Protein AF-A0A397VFB4-F1 (afdb_monomer_lite)

Foldseek 3Di:
DDPPQDPVNVVVVVVVVVVVVVVLVVLVVVCVPVWAFPDDDDDDDTFWTADRSVRDIDGLVPDPPPPSDPDDDDPQAAPQPRHGDDPPQWDADPVRHIHGVVRVVVPVPDDDPVVVVVVVVVVVVVVVVVVPD

Structure (mmCIF, N/CA/C/O backbone):
data_AF-A0A397VFB4-F1
#
_entry.id   AF-A0A397VFB4-F1
#
loop_
_atom_site.group_PDB
_atom_site.id
_atom_site.type_symbol
_atom_site.label_atom_id
_atom_site.label_alt_id
_atom_site.label_comp_id
_atom_site.label_asym_id
_atom_site.label_entity_id
_atom_site.label_seq_id
_atom_site.pdbx_PDB_ins_code
_atom_site.Cartn_x
_ato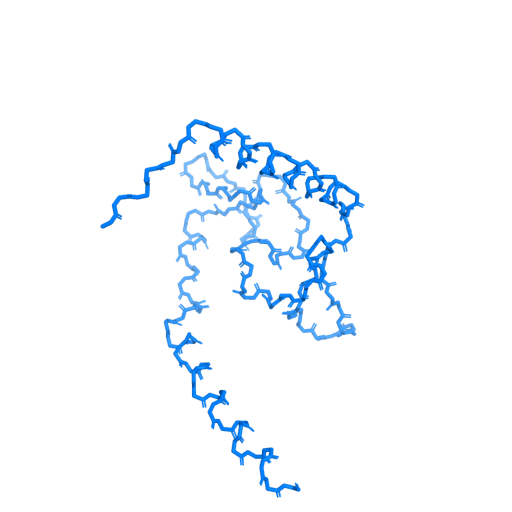m_site.Cartn_y
_atom_site.Cartn_z
_atom_site.occupancy
_atom_site.B_iso_or_equiv
_atom_site.auth_seq_id
_atom_site.auth_comp_id
_atom_site.auth_asym_id
_atom_site.auth_atom_id
_atom_site.pdbx_PDB_model_num
ATOM 1 N N . MET A 1 1 ? 33.129 -14.679 -11.896 1.00 44.22 1 MET A N 1
ATOM 2 C CA . MET A 1 1 ? 32.337 -14.737 -13.143 1.00 44.22 1 MET A CA 1
ATOM 3 C C . MET A 1 1 ? 31.549 -13.444 -13.254 1.00 44.22 1 MET A C 1
ATOM 5 O O . MET A 1 1 ? 30.584 -13.276 -12.523 1.00 44.22 1 MET A O 1
ATOM 9 N N . ALA A 1 2 ? 32.008 -12.500 -14.078 1.00 50.22 2 ALA A N 1
ATOM 10 C CA . ALA A 1 2 ? 31.229 -11.308 -14.399 1.00 50.22 2 ALA A CA 1
ATOM 11 C C . ALA A 1 2 ? 30.191 -11.705 -15.455 1.00 50.22 2 ALA A C 1
ATOM 13 O O . ALA A 1 2 ? 30.560 -12.265 -16.488 1.00 50.22 2 ALA A O 1
ATOM 14 N N . ILE A 1 3 ? 28.906 -11.483 -15.180 1.00 60.75 3 ILE A N 1
ATOM 15 C CA . ILE A 1 3 ? 27.855 -11.685 -16.179 1.00 60.75 3 ILE A CA 1
ATOM 16 C C . ILE A 1 3 ? 28.012 -10.554 -17.197 1.00 60.75 3 ILE A C 1
ATOM 18 O O . ILE A 1 3 ? 27.621 -9.418 -16.940 1.00 60.75 3 ILE A O 1
ATOM 22 N N . LEU A 1 4 ? 28.664 -10.849 -18.322 1.00 62.41 4 LEU A N 1
ATOM 23 C CA . LEU A 1 4 ? 28.810 -9.920 -19.435 1.00 62.41 4 LEU A CA 1
ATOM 24 C C . LEU A 1 4 ? 27.471 -9.880 -20.181 1.00 62.41 4 LEU A C 1
ATOM 26 O O . LEU A 1 4 ? 27.212 -10.694 -21.067 1.00 62.41 4 LEU A O 1
ATOM 30 N N . TYR A 1 5 ? 26.577 -8.984 -19.771 1.00 63.75 5 TYR A N 1
ATOM 31 C CA . TYR A 1 5 ? 25.331 -8.767 -20.494 1.00 63.75 5 TYR A CA 1
ATOM 32 C C . TYR A 1 5 ? 25.638 -8.097 -21.836 1.00 63.75 5 TYR A C 1
ATOM 34 O O . TYR A 1 5 ? 26.114 -6.966 -21.894 1.00 63.75 5 TYR A O 1
ATOM 42 N N . ILE A 1 6 ? 25.378 -8.813 -22.927 1.00 78.25 6 ILE A N 1
ATOM 43 C CA . ILE A 1 6 ? 25.472 -8.274 -24.286 1.00 78.25 6 ILE A CA 1
ATOM 44 C C . ILE A 1 6 ? 24.271 -7.335 -24.497 1.00 78.25 6 ILE A C 1
ATOM 46 O O . ILE A 1 6 ? 23.176 -7.644 -24.025 1.00 78.25 6 ILE A O 1
ATOM 50 N N . LEU A 1 7 ? 24.446 -6.213 -25.208 1.00 77.19 7 LEU A N 1
ATOM 51 C CA . LEU A 1 7 ? 23.393 -5.202 -25.434 1.00 77.19 7 LEU A CA 1
ATOM 52 C C . LEU A 1 7 ? 22.006 -5.779 -25.814 1.00 77.19 7 LEU A C 1
ATOM 54 O O . LEU A 1 7 ? 21.021 -5.326 -25.235 1.00 77.19 7 LEU A O 1
ATOM 58 N N . PRO A 1 8 ? 21.877 -6.809 -26.680 1.00 80.00 8 PRO A N 1
ATOM 59 C CA . PRO A 1 8 ? 20.573 -7.399 -27.001 1.00 80.00 8 PRO A CA 1
ATOM 60 C C . PRO A 1 8 ? 19.908 -8.133 -25.827 1.00 80.00 8 PRO A C 1
ATOM 62 O O . PRO A 1 8 ? 18.685 -8.188 -25.746 1.00 80.00 8 PRO A O 1
ATOM 65 N N . ALA A 1 9 ? 20.691 -8.698 -24.903 1.00 84.38 9 ALA A N 1
ATOM 66 C CA . ALA A 1 9 ? 20.154 -9.336 -23.704 1.00 84.38 9 ALA A CA 1
ATOM 67 C C . ALA A 1 9 ? 19.603 -8.295 -22.720 1.00 84.38 9 ALA A C 1
ATOM 69 O O . A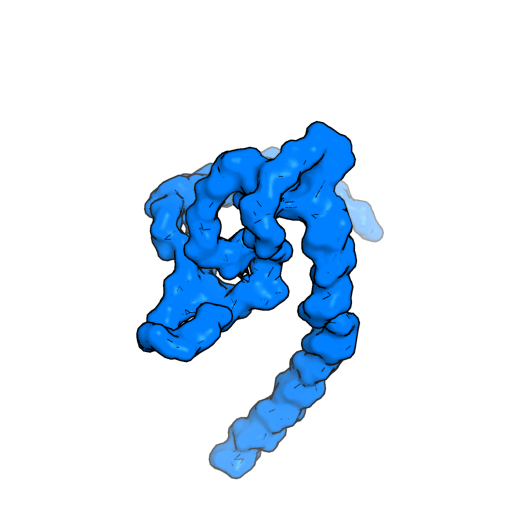LA A 1 9 ? 18.577 -8.546 -22.091 1.00 84.38 9 ALA A O 1
ATOM 70 N N . LEU A 1 10 ? 20.250 -7.126 -22.626 1.00 85.69 10 LEU A N 1
ATOM 71 C CA . LEU A 1 10 ? 19.743 -5.997 -21.842 1.00 85.69 10 LEU A CA 1
ATOM 72 C C . LEU A 1 10 ? 18.437 -5.457 -22.428 1.00 85.69 10 LEU A C 1
ATOM 74 O O . LEU A 1 10 ? 17.483 -5.295 -21.682 1.00 85.69 10 LEU A O 1
ATOM 78 N N . ASP A 1 11 ? 18.367 -5.258 -23.746 1.00 89.88 11 ASP A N 1
ATOM 79 C CA . ASP A 1 11 ? 17.150 -4.793 -24.431 1.00 89.88 11 ASP A CA 1
ATOM 80 C C . ASP A 1 11 ? 15.976 -5.776 -24.263 1.00 89.88 11 ASP A C 1
ATOM 82 O O . ASP A 1 11 ? 14.839 -5.378 -24.011 1.00 89.88 11 ASP A O 1
ATOM 86 N N . LEU A 1 12 ? 16.246 -7.083 -24.322 1.00 92.38 12 LEU A N 1
ATOM 87 C CA . LEU A 1 12 ? 15.235 -8.107 -24.054 1.00 92.38 12 LEU A CA 1
ATOM 88 C C . LEU A 1 12 ? 14.751 -8.081 -22.596 1.00 92.38 12 LEU A C 1
ATOM 90 O O . LEU A 1 12 ? 13.550 -8.195 -22.343 1.00 92.38 12 LEU A O 1
ATOM 94 N N . LEU A 1 13 ? 15.677 -7.965 -21.639 1.00 92.06 13 LEU A N 1
ATOM 95 C CA . LEU A 1 13 ? 15.358 -7.865 -20.214 1.00 92.06 13 LEU A CA 1
ATOM 96 C C . LEU A 1 13 ? 14.543 -6.611 -19.915 1.00 92.06 13 LEU A C 1
ATOM 98 O O . LEU A 1 13 ? 13.561 -6.701 -19.181 1.00 92.06 13 LEU A O 1
ATOM 102 N N . ASP A 1 14 ? 14.917 -5.482 -20.510 1.00 93.25 14 ASP A N 1
ATOM 103 C CA . ASP A 1 14 ? 14.217 -4.212 -20.368 1.00 93.25 14 ASP A CA 1
ATOM 104 C C . ASP A 1 14 ? 12.775 -4.341 -20.865 1.00 93.25 14 ASP A C 1
ATOM 106 O O . ASP A 1 14 ? 11.845 -4.201 -20.075 1.00 93.25 14 ASP A O 1
ATOM 110 N N . LYS A 1 15 ? 12.574 -4.792 -22.110 1.00 95.31 15 LYS A N 1
ATOM 111 C CA . LYS A 1 15 ? 11.238 -5.019 -22.692 1.00 95.31 15 LYS A CA 1
ATOM 112 C C . LYS A 1 15 ? 10.383 -5.972 -21.866 1.00 95.31 15 LYS A C 1
ATOM 114 O O . LYS A 1 15 ? 9.206 -5.703 -21.626 1.00 95.31 15 LYS A O 1
ATOM 119 N N . LYS A 1 16 ? 10.961 -7.087 -21.413 1.00 95.69 16 LYS A N 1
ATOM 120 C CA . LYS A 1 16 ? 10.246 -8.064 -20.584 1.00 95.69 16 LYS A CA 1
ATOM 121 C C . LYS A 1 16 ? 9.848 -7.464 -19.236 1.00 95.69 16 LYS A C 1
ATOM 123 O O . LYS A 1 16 ? 8.744 -7.713 -18.762 1.00 95.69 16 LYS A O 1
ATOM 128 N N . THR A 1 17 ? 10.726 -6.659 -18.644 1.00 95.81 17 THR A N 1
ATOM 129 C CA . THR A 1 17 ? 10.447 -5.959 -17.388 1.00 95.81 17 THR A CA 1
ATOM 130 C C . THR A 1 17 ? 9.382 -4.886 -17.591 1.00 95.81 17 THR A C 1
ATOM 132 O O . THR A 1 17 ? 8.464 -4.802 -16.785 1.00 95.81 17 THR A O 1
ATOM 135 N N . SER A 1 18 ? 9.434 -4.115 -18.683 1.00 96.12 18 SER A N 1
ATOM 136 C CA . SER A 1 18 ? 8.413 -3.113 -19.007 1.00 96.12 18 SER A CA 1
ATOM 137 C C . SER A 1 18 ? 7.030 -3.740 -19.180 1.00 96.12 18 SER A C 1
ATOM 139 O O . SER A 1 18 ? 6.064 -3.218 -18.634 1.00 96.12 18 SER A O 1
ATOM 141 N N . LEU A 1 19 ? 6.934 -4.868 -19.894 1.00 96.62 19 LEU A N 1
ATOM 142 C CA . LEU A 1 19 ? 5.672 -5.596 -20.067 1.00 96.62 19 LEU A CA 1
ATOM 143 C C . LEU A 1 19 ? 5.138 -6.119 -18.733 1.00 96.62 19 LEU A C 1
ATOM 145 O O . LEU A 1 19 ? 3.983 -5.865 -18.406 1.00 96.62 19 LEU A O 1
ATOM 149 N N . PHE A 1 20 ? 5.994 -6.764 -17.936 1.00 95.62 20 PHE A N 1
ATOM 150 C CA . PHE A 1 20 ? 5.621 -7.237 -16.604 1.00 95.62 20 PHE A CA 1
ATOM 151 C C . PHE A 1 20 ? 5.110 -6.096 -15.714 1.00 95.62 20 PHE A C 1
ATOM 153 O O . PHE A 1 20 ? 4.075 -6.232 -15.069 1.00 95.62 20 PHE A O 1
ATOM 160 N N . LEU A 1 21 ? 5.814 -4.960 -15.684 1.00 95.50 21 LEU A N 1
ATOM 161 C CA . LEU A 1 21 ? 5.398 -3.797 -14.902 1.00 95.50 21 LEU A CA 1
ATOM 162 C C . LEU A 1 21 ? 4.060 -3.244 -15.396 1.00 95.50 21 LEU A C 1
ATOM 164 O O . LEU A 1 21 ? 3.213 -2.900 -14.577 1.00 95.50 21 LEU A O 1
ATOM 168 N N . LEU A 1 22 ? 3.859 -3.169 -16.713 1.00 96.38 22 LEU A N 1
ATOM 169 C CA . LEU A 1 22 ? 2.619 -2.671 -17.296 1.00 96.38 22 LEU A CA 1
ATOM 170 C C . LEU A 1 22 ? 1.423 -3.545 -16.903 1.00 96.38 22 LEU A C 1
ATOM 172 O O . LEU A 1 22 ? 0.427 -3.011 -16.419 1.00 96.38 22 LEU A O 1
ATOM 176 N N . GLU A 1 23 ? 1.539 -4.864 -17.064 1.00 95.00 23 GLU A N 1
ATOM 177 C CA . GLU A 1 23 ? 0.511 -5.830 -16.654 1.00 95.00 23 GLU A CA 1
ATOM 178 C C . GLU A 1 23 ? 0.248 -5.739 -15.146 1.00 95.00 23 GLU A C 1
ATOM 180 O O . GLU A 1 23 ? -0.890 -5.566 -14.713 1.00 95.00 23 GLU A O 1
ATOM 185 N N . TYR A 1 24 ? 1.309 -5.723 -14.338 1.00 92.75 24 TYR A N 1
ATOM 186 C CA . TYR A 1 24 ? 1.192 -5.627 -12.887 1.00 92.75 24 TYR A CA 1
ATOM 187 C C . TYR A 1 24 ? 0.475 -4.348 -12.428 1.00 92.75 24 TYR A C 1
ATOM 189 O O . TYR A 1 24 ? -0.383 -4.392 -11.544 1.00 92.75 24 TYR A O 1
ATOM 197 N N . PHE A 1 25 ? 0.793 -3.191 -13.020 1.00 92.31 25 PHE A N 1
ATOM 198 C CA . PHE A 1 25 ? 0.125 -1.934 -12.675 1.00 92.31 25 PHE A CA 1
ATOM 199 C C . PHE A 1 25 ? -1.327 -1.883 -13.158 1.00 92.31 25 PHE A C 1
ATOM 201 O O . PHE A 1 25 ? -2.166 -1.287 -12.476 1.00 92.31 25 PHE A O 1
ATOM 208 N N . GLN A 1 26 ? -1.647 -2.527 -14.283 1.00 94.69 26 GLN A N 1
ATOM 209 C CA . GLN A 1 26 ? -3.032 -2.696 -14.726 1.00 94.69 26 GLN A CA 1
ATOM 210 C C . GLN A 1 26 ? -3.834 -3.534 -13.727 1.00 94.69 26 GLN A C 1
ATOM 212 O O . GLN A 1 26 ? -4.921 -3.117 -13.324 1.00 94.69 26 GLN A O 1
ATOM 217 N N . ASP A 1 27 ? -3.278 -4.647 -13.247 1.00 92.31 27 ASP A N 1
ATOM 218 C CA . ASP A 1 27 ? -3.922 -5.487 -12.234 1.00 92.31 27 ASP A CA 1
ATOM 219 C C . ASP A 1 27 ? -4.076 -4.761 -10.894 1.00 92.31 27 ASP A C 1
ATOM 221 O O . ASP A 1 27 ? -5.102 -4.888 -10.222 1.00 92.31 27 ASP A O 1
ATOM 225 N N . LEU A 1 28 ? -3.084 -3.963 -10.494 1.00 90.38 28 LEU A N 1
ATOM 226 C CA . LEU A 1 28 ? -3.168 -3.071 -9.333 1.00 90.38 28 LEU A CA 1
ATOM 227 C C . LEU A 1 28 ? -4.333 -2.088 -9.464 1.00 90.38 28 LEU A C 1
ATOM 229 O O . LEU A 1 28 ? -5.132 -1.951 -8.536 1.00 90.38 28 LEU A O 1
ATOM 233 N N . PHE A 1 29 ? -4.445 -1.426 -10.618 1.00 90.00 29 PHE A N 1
ATOM 234 C CA . PHE A 1 29 ? -5.510 -0.467 -10.885 1.00 90.00 29 PHE A CA 1
ATOM 235 C C . PHE A 1 29 ? -6.884 -1.144 -10.887 1.00 90.00 29 PHE A C 1
ATOM 237 O O . PHE A 1 29 ? -7.803 -0.687 -10.207 1.00 90.00 29 PHE A O 1
ATOM 244 N N . TYR A 1 30 ? -7.020 -2.277 -11.577 1.00 91.56 30 TYR A N 1
ATOM 245 C CA . TYR A 1 30 ? -8.278 -3.017 -11.644 1.00 91.56 30 TYR A CA 1
ATOM 246 C C . TYR A 1 30 ? -8.715 -3.571 -10.282 1.00 91.56 30 TYR A C 1
ATOM 248 O O . TYR A 1 30 ? -9.910 -3.723 -10.021 1.00 91.56 30 TYR A O 1
ATOM 256 N N . ASN A 1 31 ? -7.761 -3.876 -9.401 1.00 88.88 31 ASN A N 1
ATOM 257 C CA . ASN A 1 31 ? -8.013 -4.377 -8.053 1.00 88.88 31 ASN A CA 1
ATOM 258 C C . ASN A 1 31 ? -8.019 -3.286 -6.973 1.00 88.88 31 ASN A C 1
ATOM 260 O O . ASN A 1 31 ? -8.078 -3.602 -5.778 1.00 88.88 31 ASN A O 1
ATOM 264 N N . CYS A 1 32 ? -8.025 -2.010 -7.368 1.00 82.69 32 CYS A N 1
ATOM 265 C CA . CYS A 1 32 ? -8.153 -0.899 -6.437 1.00 82.69 32 CYS A CA 1
ATOM 266 C C . CYS A 1 32 ? -9.423 -1.057 -5.580 1.00 82.69 32 CYS A C 1
ATOM 268 O O . CYS A 1 32 ? -10.506 -1.359 -6.082 1.00 82.69 32 CYS A O 1
ATOM 270 N N . GLY A 1 33 ? -9.278 -0.925 -4.259 1.00 81.38 33 GLY A N 1
ATOM 271 C CA . GLY A 1 33 ? -10.373 -1.094 -3.296 1.00 81.38 33 GLY A CA 1
ATOM 272 C C . GLY A 1 33 ? -10.845 -2.536 -3.049 1.00 81.38 33 GLY A C 1
ATOM 273 O O . GLY A 1 33 ? -11.682 -2.741 -2.173 1.00 81.38 33 GLY A O 1
ATOM 274 N N . LYS A 1 34 ? -10.317 -3.544 -3.762 1.00 85.69 34 LYS A N 1
ATOM 275 C CA . LYS A 1 34 ? -10.663 -4.964 -3.535 1.00 85.69 34 LYS A CA 1
ATOM 276 C C . LYS A 1 34 ? -9.814 -5.624 -2.449 1.00 85.69 34 LYS A C 1
ATOM 278 O O . LYS A 1 34 ? -10.229 -6.620 -1.860 1.00 85.69 34 LYS A O 1
ATOM 283 N N . SER A 1 35 ? -8.631 -5.073 -2.185 1.00 85.00 35 SER A N 1
ATOM 284 C CA . SER A 1 35 ? -7.778 -5.487 -1.071 1.00 85.00 35 SER A CA 1
ATOM 285 C C . SER A 1 35 ? -8.340 -4.973 0.249 1.00 85.00 35 SER A C 1
ATOM 287 O O . SER A 1 35 ? -8.803 -3.835 0.338 1.00 85.00 35 SER A O 1
ATOM 289 N N . GLY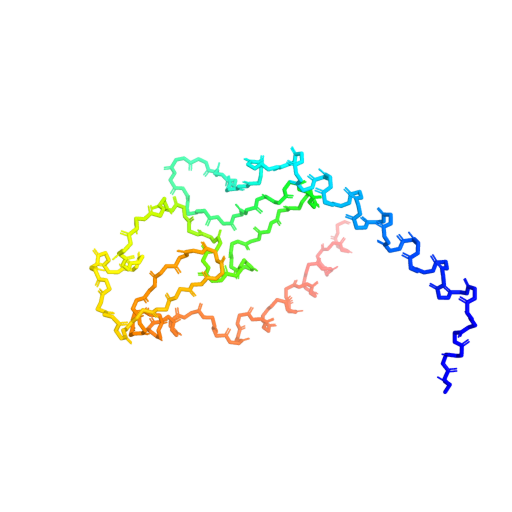 A 1 36 ? -8.283 -5.790 1.296 1.00 78.31 36 GLY A N 1
ATOM 290 C CA . GLY A 1 36 ? -8.833 -5.380 2.578 1.00 78.31 36 GLY A CA 1
ATOM 291 C C . GLY A 1 36 ? -8.808 -6.441 3.671 1.00 78.31 36 GLY A C 1
ATOM 292 O O . GLY A 1 36 ? -8.416 -7.592 3.456 1.00 78.31 36 GLY A O 1
ATOM 293 N N . PRO A 1 37 ? -9.259 -6.067 4.877 1.00 77.62 37 PRO A N 1
ATOM 294 C CA . PRO A 1 37 ? -9.452 -6.996 5.976 1.00 77.62 37 PRO A CA 1
ATOM 295 C C . PRO A 1 37 ? -10.380 -8.164 5.643 1.00 77.62 37 PRO A C 1
ATOM 297 O O . PRO A 1 37 ? -11.542 -7.958 5.291 1.00 77.62 37 PRO A O 1
ATOM 300 N N . LYS A 1 38 ? -9.950 -9.399 5.920 1.00 75.38 38 LYS A N 1
ATOM 301 C CA . LYS A 1 38 ? -10.886 -10.529 6.014 1.00 75.38 38 LYS A CA 1
ATOM 302 C C . LYS A 1 38 ? -11.474 -10.583 7.426 1.00 75.38 38 LYS A C 1
ATOM 304 O O . LYS A 1 38 ? -10.877 -11.121 8.360 1.00 75.38 38 LYS A O 1
ATOM 309 N N . LEU A 1 39 ? -12.666 -10.010 7.595 1.00 64.31 39 LEU A N 1
ATOM 310 C CA . LEU A 1 39 ? -13.419 -10.046 8.853 1.00 64.31 39 LEU A CA 1
ATOM 311 C C . LEU A 1 39 ? -14.004 -11.446 9.105 1.00 64.31 39 LEU A C 1
ATOM 313 O O . LEU A 1 39 ? -14.976 -11.851 8.470 1.00 64.31 39 LEU A O 1
ATOM 317 N N . LYS A 1 40 ? -13.474 -12.181 10.091 1.00 56.38 40 LYS A N 1
ATOM 318 C CA . LYS A 1 40 ? -14.118 -13.404 10.603 1.00 56.38 40 LYS A CA 1
ATOM 319 C C . LYS A 1 40 ? -15.042 -13.067 11.779 1.00 56.38 40 LYS A C 1
ATOM 321 O O . LYS A 1 40 ? -14.605 -13.079 12.921 1.00 56.38 40 LYS A O 1
ATOM 326 N N . LYS A 1 41 ? -16.331 -12.834 11.491 1.00 53.09 41 LYS A N 1
ATOM 327 C CA . LYS A 1 41 ? -17.442 -12.599 12.452 1.00 53.09 41 LYS A CA 1
ATOM 328 C C . LYS A 1 41 ? -17.248 -11.393 13.404 1.00 53.09 41 LYS A C 1
ATOM 330 O O . LYS A 1 41 ? -16.146 -10.987 13.744 1.00 53.09 41 LYS A O 1
ATOM 335 N N . LYS A 1 42 ? -18.366 -10.826 13.879 1.00 55.91 42 LYS A N 1
ATOM 336 C CA . LYS A 1 42 ? -18.487 -9.509 14.555 1.00 55.91 42 LYS A CA 1
ATOM 337 C C . LYS A 1 42 ? -17.699 -9.296 15.874 1.00 55.91 42 LYS A C 1
ATOM 339 O O . LYS A 1 42 ? -17.924 -8.289 16.533 1.00 55.91 42 LYS A O 1
ATOM 344 N N . ARG A 1 43 ? -16.818 -10.209 16.309 1.00 53.62 43 ARG A N 1
ATOM 345 C CA . ARG A 1 43 ? -16.124 -10.113 17.615 1.00 53.62 43 ARG A CA 1
ATOM 346 C C . ARG A 1 43 ? -14.656 -10.561 17.647 1.00 53.62 43 ARG A C 1
ATOM 348 O O . ARG A 1 43 ? -14.048 -10.468 18.707 1.00 53.62 43 ARG A O 1
ATOM 355 N N . GLN A 1 44 ? -14.063 -11.044 16.549 1.00 55.69 44 GLN A N 1
ATOM 356 C CA . GLN A 1 44 ? -12.650 -11.452 16.568 1.00 55.69 44 GLN A CA 1
ATOM 357 C C . GLN A 1 44 ? -11.728 -10.352 16.048 1.00 55.69 44 GLN A C 1
ATOM 359 O O . GLN A 1 44 ? -12.021 -9.686 15.057 1.00 55.69 44 GLN A O 1
ATOM 364 N N . LYS A 1 45 ? -10.585 -10.199 16.731 1.00 59.44 45 LYS A N 1
ATOM 365 C CA . LYS A 1 45 ? -9.492 -9.314 16.325 1.00 59.44 45 LYS A CA 1
ATOM 366 C C . LYS A 1 45 ? -9.105 -9.658 14.884 1.00 59.44 45 LYS A C 1
ATOM 368 O O . LYS A 1 45 ? -8.841 -10.824 14.585 1.00 59.44 45 LYS A O 1
ATOM 373 N N . LEU A 1 46 ? -9.098 -8.651 14.015 1.00 65.31 46 LEU A N 1
ATOM 374 C CA . LEU A 1 46 ? -8.588 -8.734 12.650 1.00 65.31 46 LEU A CA 1
ATOM 375 C C . LEU A 1 46 ? -7.189 -9.379 12.684 1.00 65.31 46 LEU A C 1
ATOM 377 O O . LEU A 1 46 ? -6.339 -8.944 13.461 1.00 65.31 46 LEU A O 1
ATOM 381 N N . LYS A 1 47 ? -6.955 -10.433 11.894 1.00 73.06 47 LYS A N 1
ATOM 382 C CA . LYS A 1 47 ? -5.638 -11.104 11.817 1.00 73.06 47 LYS A CA 1
ATOM 383 C C . LYS A 1 47 ? -5.085 -11.203 10.399 1.00 73.06 47 LYS A C 1
ATOM 385 O O . LYS A 1 47 ? -3.875 -11.341 10.254 1.00 73.06 47 LYS A O 1
ATOM 390 N N . VAL A 1 48 ? -5.947 -11.143 9.385 1.00 81.62 48 VAL A N 1
ATOM 391 C CA . VAL A 1 48 ? -5.600 -11.413 7.985 1.00 81.62 48 VAL A CA 1
ATOM 392 C C . VAL A 1 48 ? -6.098 -10.278 7.096 1.00 81.62 48 VAL A C 1
ATOM 394 O O . VAL A 1 48 ? -7.234 -9.819 7.244 1.00 81.62 48 VAL A O 1
ATOM 397 N N . TYR A 1 49 ? -5.237 -9.850 6.184 1.00 82.69 49 TYR A N 1
ATOM 398 C CA . TYR A 1 49 ? -5.496 -8.871 5.143 1.00 82.69 49 TYR A CA 1
ATOM 399 C C . TYR A 1 49 ? -5.289 -9.539 3.790 1.00 82.69 49 TYR A C 1
ATOM 401 O O . TYR A 1 49 ? -4.259 -10.173 3.570 1.00 82.69 49 TYR A O 1
ATOM 409 N N . HIS A 1 50 ? -6.263 -9.407 2.903 1.00 88.06 50 HIS A N 1
ATOM 410 C CA . HIS A 1 50 ? -6.187 -9.964 1.564 1.00 88.06 50 HIS A CA 1
ATOM 411 C C . HIS A 1 50 ? -5.640 -8.911 0.601 1.00 88.06 50 HIS A C 1
ATOM 413 O O . HIS A 1 50 ? -6.199 -7.818 0.497 1.00 88.06 50 HIS A O 1
ATOM 419 N N . LEU A 1 51 ? -4.558 -9.250 -0.100 1.00 87.31 51 LEU A N 1
ATOM 420 C CA . LEU A 1 51 ? -4.018 -8.485 -1.219 1.00 87.31 51 LEU A CA 1
ATOM 421 C C . LEU A 1 51 ? -4.583 -9.057 -2.520 1.00 87.31 51 LEU A C 1
ATOM 423 O O . LEU A 1 51 ? -4.189 -10.141 -2.936 1.00 87.31 51 LEU A O 1
ATOM 427 N N . ALA A 1 52 ? -5.523 -8.348 -3.142 1.00 87.75 52 ALA A N 1
ATOM 428 C CA . ALA A 1 52 ? -6.247 -8.835 -4.315 1.00 87.75 52 ALA A CA 1
ATOM 429 C C . ALA A 1 52 ? -5.331 -9.033 -5.534 1.00 87.75 52 ALA A C 1
ATOM 431 O O . ALA A 1 52 ? -5.420 -10.062 -6.186 1.00 87.75 52 ALA A O 1
ATOM 432 N N . THR A 1 53 ? -4.400 -8.108 -5.791 1.00 87.88 53 THR A N 1
ATOM 433 C CA . THR A 1 53 ? -3.456 -8.208 -6.922 1.00 87.88 53 THR A CA 1
ATOM 434 C C . THR A 1 53 ? -2.494 -9.392 -6.812 1.00 87.88 53 THR A C 1
ATOM 436 O O . THR A 1 53 ? -2.048 -9.910 -7.824 1.00 87.88 53 THR A O 1
ATOM 439 N N . LEU A 1 54 ? -2.163 -9.823 -5.592 1.00 87.50 54 LEU A N 1
ATOM 440 C CA . LEU A 1 54 ? -1.267 -10.964 -5.360 1.00 87.50 54 LEU A CA 1
ATOM 441 C C . LEU A 1 54 ? -2.032 -12.263 -5.081 1.00 87.50 54 LEU A C 1
ATOM 443 O O . LEU A 1 54 ? -1.412 -13.294 -4.850 1.00 87.50 54 LEU A O 1
ATOM 447 N N . GLU A 1 55 ? -3.364 -12.189 -5.017 1.00 88.75 55 GLU A N 1
ATOM 448 C CA . GLU A 1 55 ? -4.249 -13.270 -4.574 1.00 88.75 55 GLU A CA 1
ATOM 449 C C . GLU A 1 55 ? -3.826 -13.923 -3.240 1.00 88.75 55 GLU A C 1
ATOM 451 O O . GLU A 1 55 ? -4.110 -15.090 -2.970 1.00 88.75 55 GLU A O 1
ATOM 456 N N . GLU A 1 56 ? -3.172 -13.154 -2.362 1.00 87.88 56 GLU A N 1
ATOM 457 C CA . GLU A 1 56 ? -2.544 -13.670 -1.143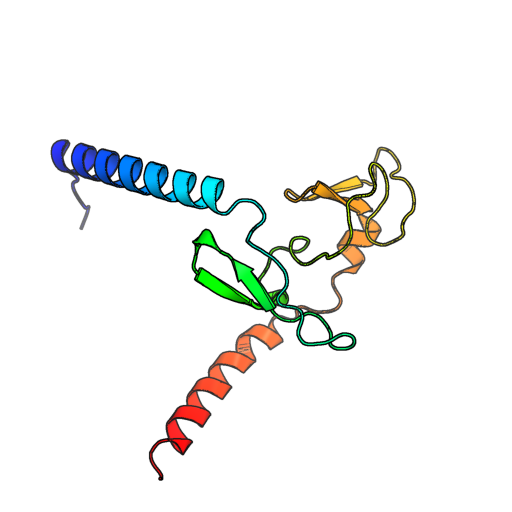 1.00 87.88 56 GLU A CA 1
ATOM 458 C C . GLU A 1 56 ? -3.199 -13.113 0.127 1.00 87.88 56 GLU A C 1
ATOM 460 O O . GLU A 1 56 ? -3.632 -11.955 0.200 1.00 87.88 56 GLU A O 1
ATOM 465 N N . ASP A 1 57 ? -3.245 -13.960 1.156 1.00 86.75 57 ASP A N 1
ATOM 466 C CA . ASP A 1 57 ? -3.673 -13.619 2.506 1.00 86.75 57 ASP A CA 1
ATOM 467 C C . ASP A 1 57 ? -2.461 -13.410 3.417 1.00 86.75 57 ASP A C 1
ATOM 469 O O . ASP A 1 57 ? -1.729 -14.338 3.761 1.00 86.75 57 ASP A O 1
ATOM 473 N N . MET A 1 58 ? -2.289 -12.178 3.881 1.00 80.75 58 MET A N 1
ATOM 474 C CA . MET A 1 58 ? -1.169 -11.770 4.717 1.00 80.75 58 MET A CA 1
ATOM 475 C C . MET A 1 58 ? -1.620 -11.546 6.155 1.00 80.75 58 MET A C 1
ATOM 477 O O . MET A 1 58 ? -2.669 -10.963 6.430 1.00 80.75 58 MET A O 1
ATOM 481 N N . ASN A 1 59 ? -0.809 -11.987 7.116 1.00 80.19 59 ASN A N 1
ATOM 482 C CA . ASN A 1 59 ? -1.034 -11.625 8.512 1.00 80.19 59 ASN A CA 1
ATOM 483 C C . ASN A 1 59 ? -0.790 -10.119 8.690 1.00 80.19 59 ASN A C 1
ATOM 485 O O . ASN A 1 59 ? 0.239 -9.616 8.247 1.00 80.19 59 ASN A O 1
ATOM 489 N N . LEU A 1 60 ? -1.686 -9.415 9.386 1.00 73.56 60 LEU A N 1
ATOM 490 C CA . LEU A 1 60 ? -1.573 -7.966 9.617 1.00 73.56 60 LEU A CA 1
ATOM 491 C C . LEU A 1 60 ? -0.252 -7.548 10.274 1.00 73.56 60 LEU A C 1
ATOM 493 O O . LEU A 1 60 ? 0.220 -6.447 10.025 1.00 73.56 60 LEU A O 1
ATOM 497 N N . ARG A 1 61 ? 0.378 -8.428 11.064 1.00 72.50 61 ARG A N 1
ATOM 498 C CA . ARG A 1 61 ? 1.702 -8.179 11.663 1.00 72.50 61 ARG A CA 1
ATOM 499 C C . ARG A 1 61 ? 2.830 -8.061 10.633 1.00 72.50 61 ARG A C 1
ATOM 501 O O . ARG A 1 61 ? 3.906 -7.595 10.977 1.00 72.50 61 ARG A O 1
ATOM 508 N N . ARG A 1 62 ? 2.612 -8.540 9.404 1.00 75.44 62 ARG A N 1
ATOM 509 C CA . ARG A 1 62 ? 3.575 -8.462 8.294 1.00 75.44 62 ARG A CA 1
ATOM 510 C C . ARG A 1 62 ? 3.345 -7.241 7.409 1.00 75.44 62 ARG A C 1
ATOM 512 O O . ARG A 1 62 ? 4.163 -6.992 6.529 1.00 75.44 62 ARG A O 1
ATOM 519 N N . LEU A 1 63 ? 2.241 -6.516 7.601 1.00 72.81 63 LEU A N 1
ATOM 520 C CA . LEU A 1 63 ? 2.029 -5.262 6.895 1.00 72.81 63 LEU A CA 1
ATOM 521 C C . LEU A 1 63 ? 2.928 -4.177 7.499 1.00 72.81 63 LEU A C 1
ATOM 523 O O . LEU A 1 63 ? 3.164 -4.195 8.710 1.00 72.81 63 LEU A O 1
ATOM 527 N N . PRO A 1 64 ? 3.399 -3.213 6.691 1.00 71.62 64 PRO A N 1
ATOM 528 C CA . PRO A 1 64 ? 4.081 -2.042 7.225 1.00 71.62 64 PRO A CA 1
ATOM 529 C C . PRO A 1 64 ? 3.208 -1.340 8.275 1.00 71.62 64 PRO A C 1
ATOM 531 O O . PRO A 1 64 ? 1.979 -1.376 8.170 1.00 71.62 64 PRO A O 1
ATOM 534 N N . THR A 1 65 ? 3.856 -0.687 9.246 1.00 61.38 65 THR A N 1
ATOM 535 C CA . THR A 1 65 ? 3.365 -0.230 10.570 1.00 61.38 65 THR A CA 1
ATOM 536 C C . THR A 1 65 ? 2.044 0.559 10.624 1.00 61.38 65 THR A C 1
ATOM 538 O O . THR A 1 65 ? 1.571 0.883 11.704 1.00 61.38 65 THR A O 1
ATOM 541 N N . ALA A 1 66 ? 1.362 0.816 9.517 1.00 58.97 66 ALA A N 1
ATOM 542 C CA . ALA A 1 66 ? 0.080 1.506 9.523 1.00 58.97 66 ALA A CA 1
ATOM 543 C C . ALA A 1 66 ? -0.919 1.062 8.429 1.00 58.97 66 ALA A C 1
ATOM 545 O O . ALA A 1 66 ? -2.102 1.391 8.494 1.00 58.97 66 ALA A O 1
ATOM 546 N N . TYR A 1 67 ? -0.526 0.141 7.542 1.00 62.31 67 TYR A N 1
ATOM 547 C CA . TYR A 1 67 ? -1.435 -0.490 6.570 1.00 62.31 67 TYR A CA 1
ATOM 548 C C . TYR A 1 67 ? -2.467 -1.440 7.212 1.00 62.31 67 TYR A C 1
ATOM 550 O O . TYR A 1 67 ? -3.430 -1.847 6.568 1.00 62.31 67 TYR A O 1
ATOM 558 N N . GLY A 1 68 ? -2.284 -1.800 8.488 1.00 57.06 68 GLY A N 1
ATOM 559 C CA . GLY A 1 68 ? -3.232 -2.611 9.260 1.00 57.06 68 GLY A CA 1
ATOM 560 C C . GLY A 1 68 ? -4.295 -1.817 10.030 1.00 57.06 68 GLY A C 1
ATOM 561 O O . GLY A 1 68 ? -5.099 -2.425 10.740 1.00 57.06 68 GLY A O 1
ATOM 562 N N . SER A 1 69 ? -4.298 -0.484 9.941 1.00 57.38 69 SER A N 1
ATOM 563 C CA . SER A 1 69 ? -5.279 0.360 10.628 1.00 57.38 69 SER A CA 1
ATOM 564 C C . SER A 1 69 ? -6.628 0.324 9.905 1.00 57.38 69 SER A C 1
ATOM 566 O O . SER A 1 69 ? -6.728 0.667 8.733 1.00 57.38 69 SER A O 1
ATOM 568 N N . SER A 1 70 ? -7.689 -0.074 10.612 1.00 51.31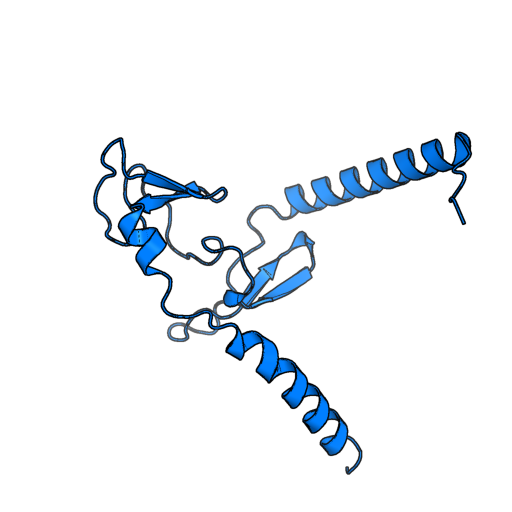 70 SER A N 1
ATOM 569 C CA . SER A 1 70 ? -9.073 -0.044 10.113 1.00 51.31 70 SER A CA 1
ATOM 570 C C . SER A 1 70 ? -9.744 1.329 10.244 1.00 51.31 70 SER A C 1
ATOM 572 O O . SER A 1 70 ? -10.945 1.441 10.003 1.00 51.31 70 SER A O 1
ATOM 574 N N . TYR A 1 71 ? -9.024 2.350 10.714 1.00 54.25 71 TYR A N 1
ATOM 575 C CA . TYR A 1 71 ? -9.592 3.665 10.993 1.00 54.25 71 TYR A CA 1
ATOM 576 C C . TYR A 1 71 ? -9.395 4.599 9.802 1.00 54.25 71 TYR A C 1
ATOM 578 O O . TYR A 1 71 ? -8.287 4.730 9.285 1.00 54.25 71 TYR A O 1
ATOM 586 N N . LEU A 1 72 ? -10.487 5.250 9.393 1.00 51.31 72 LEU A N 1
ATOM 587 C CA . LEU A 1 72 ? -10.467 6.306 8.387 1.00 51.31 72 LEU A CA 1
ATOM 588 C C . LEU A 1 72 ? -9.641 7.490 8.901 1.00 51.31 72 LEU A C 1
ATOM 590 O O . LEU A 1 72 ? -9.769 7.888 10.062 1.00 51.31 72 LEU A O 1
ATOM 594 N N . LEU A 1 73 ? -8.799 8.018 8.015 1.00 57.97 73 LEU A N 1
ATOM 595 C CA . LEU A 1 73 ? -7.906 9.144 8.263 1.00 57.97 73 LEU A CA 1
ATOM 596 C C . LEU A 1 73 ? -8.697 10.343 8.798 1.00 57.97 73 LEU A C 1
ATOM 598 O O . LEU A 1 73 ? -9.673 10.774 8.183 1.00 57.97 73 LEU A O 1
ATOM 602 N N . GLN A 1 74 ? -8.259 10.900 9.927 1.00 61.34 74 GLN A N 1
ATOM 603 C CA . GLN A 1 74 ? -8.688 12.231 10.343 1.00 61.34 74 GLN A CA 1
ATOM 604 C C . GLN A 1 74 ? -7.566 13.218 10.012 1.00 61.34 74 GLN A C 1
ATOM 606 O O . GLN A 1 74 ? -6.487 13.120 10.604 1.00 61.34 74 GLN A O 1
ATOM 611 N N . PRO A 1 75 ? -7.776 14.153 9.068 1.00 64.62 75 PRO A N 1
ATOM 612 C CA . PRO A 1 75 ? -6.743 15.108 8.703 1.00 64.62 75 PRO A CA 1
ATOM 613 C C . PRO A 1 75 ? -6.316 15.919 9.934 1.00 64.62 75 PRO A C 1
ATOM 615 O O . PRO A 1 75 ? -7.146 16.357 10.728 1.00 64.62 75 PRO A O 1
ATOM 618 N N . ASN A 1 76 ? -5.003 16.111 10.078 1.00 74.31 76 ASN A N 1
ATOM 619 C CA . ASN A 1 76 ? -4.349 16.906 11.127 1.00 74.31 76 ASN A CA 1
ATOM 620 C C . ASN A 1 76 ? -4.400 16.363 12.568 1.00 74.31 76 ASN A C 1
ATOM 622 O O . ASN A 1 76 ? -3.998 17.082 13.485 1.00 74.31 76 ASN A O 1
ATOM 626 N N . LEU A 1 77 ? -4.807 15.108 12.783 1.00 84.25 77 LEU A N 1
ATOM 627 C CA . LEU A 1 77 ? -4.810 14.472 14.105 1.00 84.25 77 LEU A CA 1
ATOM 628 C C . LEU A 1 77 ? -3.844 13.285 14.178 1.00 84.25 77 LEU A C 1
ATOM 630 O O . LEU A 1 77 ? -3.671 12.543 13.216 1.00 84.25 77 LEU A O 1
ATOM 634 N N . CYS A 1 78 ? -3.247 13.078 15.351 1.00 84.50 78 CYS A N 1
ATOM 635 C CA . CYS A 1 78 ? -2.447 11.894 15.643 1.00 84.50 78 CYS A CA 1
ATOM 636 C C . CYS A 1 78 ? -3.333 10.647 15.726 1.00 84.50 78 CYS A C 1
ATOM 638 O O . CYS A 1 78 ? -4.265 10.584 16.530 1.00 84.50 78 CYS A O 1
ATOM 640 N N . ASP A 1 79 ? -2.995 9.605 14.971 1.00 79.94 79 ASP A N 1
ATOM 641 C CA . ASP A 1 79 ? -3.765 8.366 14.896 1.00 79.94 79 ASP A CA 1
ATOM 642 C C . ASP A 1 79 ? -3.842 7.617 16.227 1.00 79.94 79 ASP A C 1
ATOM 644 O O . ASP A 1 79 ? -4.810 6.885 16.455 1.00 79.94 79 ASP A O 1
ATOM 648 N N . ARG A 1 80 ? -2.870 7.835 17.125 1.00 79.81 80 ARG A N 1
ATOM 649 C CA . ARG A 1 80 ? -2.811 7.203 18.450 1.00 79.81 80 ARG A CA 1
ATOM 650 C C . ARG A 1 80 ? -3.598 7.967 19.513 1.00 79.81 80 ARG A C 1
ATOM 652 O O . ARG A 1 80 ? -4.487 7.392 20.130 1.00 79.81 80 ARG A O 1
ATOM 659 N N . CYS A 1 81 ? -3.252 9.228 19.767 1.00 86.12 81 CYS A N 1
ATOM 660 C CA . CYS A 1 81 ? -3.820 10.000 20.880 1.00 86.12 81 CYS A CA 1
ATOM 661 C C . CYS A 1 81 ? -4.987 10.911 20.469 1.00 86.12 81 CYS A C 1
ATOM 663 O O . CYS A 1 81 ? -5.608 11.509 21.337 1.00 86.12 81 CYS A O 1
ATOM 665 N N . LYS A 1 82 ? -5.290 11.008 19.166 1.00 85.69 82 LYS A N 1
ATOM 666 C CA . LYS A 1 82 ? -6.369 11.828 18.588 1.00 85.69 82 LYS A CA 1
ATOM 667 C C . LYS A 1 82 ? -6.252 13.334 18.859 1.00 85.69 82 LYS A C 1
ATOM 669 O O . LYS A 1 82 ? -7.210 14.066 18.640 1.00 85.69 82 LYS A O 1
ATOM 674 N N . TYR A 1 83 ? -5.075 13.805 19.274 1.00 86.56 83 TYR A N 1
ATOM 675 C CA . TYR A 1 83 ? -4.778 15.229 19.426 1.00 86.56 83 TYR A CA 1
ATOM 676 C C . TYR A 1 83 ? -4.153 15.825 18.157 1.00 86.56 83 TYR A C 1
ATOM 678 O O . TYR A 1 83 ? -3.480 15.096 17.418 1.00 86.56 83 TYR A O 1
ATOM 686 N N . PRO A 1 84 ? -4.328 17.139 17.917 1.00 86.19 84 PRO A N 1
ATOM 687 C CA . PRO A 1 84 ? -3.705 17.839 16.800 1.00 86.19 84 PRO A CA 1
ATOM 688 C C . PRO A 1 84 ? -2.183 17.732 16.807 1.00 86.19 84 PRO A C 1
ATOM 690 O O . PRO A 1 84 ? -1.544 17.619 17.860 1.00 86.19 84 PRO A O 1
ATOM 693 N N . PHE A 1 85 ? -1.586 17.788 15.622 1.00 83.12 85 PHE A N 1
ATOM 694 C CA . PHE A 1 85 ? -0.141 17.951 15.512 1.00 83.12 85 PHE A CA 1
ATOM 695 C C . PHE A 1 85 ? 0.265 19.372 15.911 1.00 83.12 85 PHE A C 1
ATOM 697 O O . PHE A 1 85 ? -0.333 20.340 15.449 1.00 83.12 85 PHE A O 1
ATOM 704 N N . SER A 1 86 ? 1.304 19.493 16.736 1.00 78.75 86 SER A N 1
ATOM 705 C CA . SER A 1 86 ? 2.124 20.706 16.770 1.00 78.75 86 SER A CA 1
ATOM 706 C C . SER A 1 86 ? 3.100 20.650 15.594 1.00 78.75 86 SER A C 1
ATOM 708 O O . SER A 1 86 ? 3.519 19.550 15.222 1.00 78.75 86 SER A O 1
ATOM 710 N N . GLU A 1 87 ? 3.483 21.797 15.032 1.00 70.12 87 GLU A N 1
ATOM 711 C CA . GLU A 1 87 ? 4.265 21.861 13.784 1.00 70.12 87 GLU A CA 1
ATOM 712 C C . GLU A 1 87 ? 5.551 21.014 13.799 1.00 70.12 87 GLU A C 1
ATOM 714 O O . GLU A 1 87 ? 5.938 20.460 12.776 1.00 70.12 87 GLU A O 1
ATOM 719 N N . GLU A 1 88 ? 6.156 20.812 14.971 1.00 72.56 88 GLU A N 1
ATOM 720 C CA . GLU A 1 88 ? 7.476 20.181 15.103 1.00 72.56 88 GLU A CA 1
ATOM 721 C C . GLU A 1 88 ? 7.452 18.693 15.499 1.00 72.56 88 GLU A C 1
ATOM 723 O O . GLU A 1 88 ? 8.479 18.024 15.463 1.00 72.56 88 GLU A O 1
ATOM 728 N N . ASN A 1 89 ? 6.293 18.136 15.871 1.00 77.25 89 ASN A N 1
ATOM 729 C CA . ASN A 1 89 ? 6.220 16.791 16.465 1.00 77.25 89 ASN A CA 1
ATOM 730 C C . ASN A 1 89 ? 5.471 15.776 15.600 1.00 77.25 89 ASN A C 1
ATOM 732 O O . ASN A 1 89 ? 5.008 14.770 16.132 1.00 77.25 89 ASN A O 1
ATOM 736 N N . LYS A 1 90 ? 5.309 16.019 14.296 1.00 81.25 90 LYS A N 1
ATOM 737 C CA . LYS A 1 90 ? 4.528 15.169 13.385 1.00 81.25 90 LYS A CA 1
ATOM 738 C C . LYS A 1 90 ? 5.421 14.197 12.612 1.00 81.25 90 LYS A C 1
ATOM 740 O O . LYS A 1 90 ? 6.314 14.611 11.886 1.00 81.25 90 LYS A O 1
ATOM 745 N N . MET A 1 91 ? 5.107 12.910 12.697 1.00 79.88 91 MET A N 1
ATOM 746 C CA . MET A 1 91 ? 5.611 11.863 11.812 1.00 79.88 91 MET A CA 1
ATOM 747 C C . MET A 1 91 ? 4.470 11.418 10.900 1.00 79.88 91 MET A C 1
ATOM 749 O O . MET A 1 91 ? 3.447 10.953 11.399 1.00 79.88 91 MET A O 1
ATOM 753 N N . VAL A 1 92 ? 4.630 11.551 9.584 1.00 79.44 92 VAL A N 1
ATOM 754 C CA . VAL A 1 92 ? 3.673 11.026 8.596 1.00 79.44 92 VAL A CA 1
ATOM 755 C C . VAL A 1 92 ? 4.311 9.847 7.884 1.00 79.44 92 VAL A C 1
ATOM 757 O O . VAL A 1 92 ? 5.426 9.951 7.380 1.00 79.44 92 VAL A O 1
ATOM 760 N N . LEU A 1 93 ? 3.618 8.715 7.880 1.00 75.31 93 LEU A N 1
ATOM 761 C CA . LEU A 1 93 ? 4.030 7.513 7.168 1.00 75.31 93 LEU A CA 1
ATOM 762 C C . LEU A 1 93 ? 3.549 7.569 5.713 1.00 75.31 93 LEU A C 1
ATOM 764 O O . LEU A 1 93 ? 2.605 8.276 5.387 1.00 75.31 93 LEU A O 1
ATOM 768 N N . ILE A 1 94 ? 4.159 6.762 4.843 1.00 71.25 94 ILE A N 1
ATOM 769 C CA . ILE A 1 94 ? 3.827 6.688 3.402 1.00 71.25 94 ILE A CA 1
ATOM 770 C C . ILE A 1 94 ? 2.356 6.290 3.150 1.00 71.25 94 ILE A C 1
ATOM 772 O O . ILE A 1 94 ? 1.815 6.542 2.083 1.00 71.25 94 ILE A O 1
ATOM 776 N N . CYS A 1 95 ? 1.692 5.672 4.125 1.00 70.31 95 CYS A N 1
ATOM 777 C CA . CYS A 1 95 ? 0.266 5.335 4.081 1.00 70.31 95 CYS A CA 1
ATOM 778 C C . CYS A 1 95 ? -0.659 6.447 4.603 1.00 70.31 95 CYS A C 1
ATOM 780 O O . CYS A 1 95 ? -1.787 6.156 4.991 1.00 70.31 95 CYS A O 1
ATOM 782 N N . ASP A 1 96 ? -0.171 7.687 4.672 1.00 69.50 96 ASP A N 1
ATOM 783 C CA . ASP A 1 96 ? -0.862 8.875 5.194 1.00 69.50 96 ASP A CA 1
ATOM 784 C C . ASP A 1 96 ? -1.240 8.839 6.683 1.00 69.50 96 ASP A C 1
ATOM 786 O O . ASP A 1 96 ? -1.795 9.806 7.208 1.00 69.50 96 ASP A O 1
ATOM 790 N N . HIS A 1 97 ? -0.886 7.780 7.414 1.00 77.75 97 HIS A N 1
ATOM 791 C CA . HIS A 1 97 ? -1.042 7.755 8.869 1.00 77.75 97 HIS A CA 1
ATOM 792 C C . HIS A 1 97 ? -0.070 8.716 9.547 1.00 77.75 97 HIS A C 1
ATOM 794 O O . HIS A 1 97 ? 1.122 8.757 9.231 1.00 77.75 97 HIS A O 1
ATOM 800 N N . GLY A 1 98 ? -0.585 9.474 10.508 1.00 83.44 98 GLY A N 1
ATOM 801 C CA . GLY A 1 98 ? 0.140 10.525 11.203 1.00 83.44 98 GLY A CA 1
ATOM 802 C C . GLY A 1 98 ? 0.239 10.247 12.698 1.00 83.44 98 GLY A C 1
ATOM 803 O O . GLY A 1 98 ? -0.760 9.991 13.363 1.00 83.44 98 GLY A O 1
ATOM 804 N N . TYR A 1 99 ? 1.432 10.368 13.270 1.00 83.31 99 TYR A N 1
ATOM 805 C CA . TYR A 1 99 ? 1.685 10.165 14.696 1.00 83.31 99 TYR A CA 1
ATOM 806 C C . TYR A 1 99 ? 2.483 11.324 15.276 1.00 83.31 99 TYR A C 1
ATOM 808 O O . TYR A 1 99 ? 3.294 11.933 14.582 1.00 83.31 99 TYR A O 1
ATOM 816 N N . HIS A 1 100 ? 2.302 11.619 16.566 1.00 88.94 100 HIS A N 1
ATOM 817 C CA . HIS A 1 100 ? 3.327 12.394 17.261 1.00 88.94 100 HIS A CA 1
ATOM 818 C C . HIS A 1 100 ? 4.616 11.577 17.324 1.00 88.94 100 HIS A C 1
ATOM 820 O O . HIS A 1 100 ? 4.538 10.367 17.537 1.00 88.94 100 HIS A O 1
ATOM 826 N N . LEU A 1 101 ? 5.785 12.207 17.227 1.00 84.69 101 LEU A N 1
ATOM 827 C CA . LEU A 1 101 ? 7.071 11.507 17.342 1.00 84.69 101 LEU A CA 1
ATOM 828 C C . LEU A 1 101 ? 7.149 10.675 18.636 1.00 84.69 101 LEU A C 1
ATOM 830 O O . LEU A 1 101 ? 7.517 9.503 18.625 1.00 84.69 101 LEU A O 1
ATOM 834 N N . THR A 1 102 ? 6.679 11.242 19.748 1.00 85.12 102 THR A N 1
ATOM 835 C CA . THR A 1 102 ? 6.573 10.553 21.044 1.00 85.12 102 THR A CA 1
ATOM 836 C C . THR A 1 102 ? 5.555 9.409 21.037 1.00 85.12 102 THR A C 1
ATOM 838 O O . THR A 1 102 ? 5.778 8.373 21.662 1.00 85.12 102 THR A O 1
ATOM 841 N N . CYS A 1 103 ? 4.443 9.561 20.312 1.00 84.12 103 CYS A N 1
ATOM 842 C CA . CYS A 1 103 ? 3.427 8.519 20.147 1.00 84.12 103 CYS A CA 1
ATOM 843 C C . CYS A 1 103 ? 3.897 7.379 19.240 1.00 84.12 103 CYS A C 1
ATOM 845 O O . CYS A 1 103 ? 3.452 6.248 19.430 1.00 84.12 103 CYS A O 1
ATOM 847 N N . TYR A 1 104 ? 4.764 7.675 18.272 1.00 81.44 104 TYR A N 1
ATOM 848 C CA . TYR A 1 104 ? 5.368 6.696 17.379 1.00 81.44 104 TYR A CA 1
ATOM 849 C C . TYR A 1 104 ? 6.469 5.903 18.089 1.00 81.44 104 TYR A C 1
ATOM 851 O O . TYR A 1 104 ? 6.453 4.678 18.060 1.00 81.44 104 TYR A O 1
ATOM 859 N N . ASN A 1 105 ? 7.373 6.576 18.805 1.00 79.50 105 ASN A N 1
ATOM 860 C CA . ASN A 1 105 ? 8.491 5.920 19.497 1.00 79.50 105 ASN A CA 1
ATOM 861 C C . ASN A 1 105 ? 8.034 5.044 20.671 1.00 79.50 105 ASN A C 1
ATOM 863 O O . ASN A 1 105 ? 8.656 4.037 20.981 1.00 79.50 105 ASN A O 1
ATOM 867 N N . ARG A 1 106 ? 6.885 5.349 21.282 1.00 66.31 106 ARG A N 1
ATOM 868 C CA . ARG A 1 106 ? 6.260 4.495 22.307 1.00 66.31 106 ARG A CA 1
ATOM 869 C C . ARG A 1 106 ? 5.605 3.223 21.713 1.00 66.31 106 ARG A C 1
ATOM 871 O O . ARG A 1 106 ? 4.696 2.662 22.321 1.00 66.31 106 ARG A O 1
ATOM 878 N N . ASN A 1 107 ? 5.961 2.825 20.490 1.00 55.16 107 ASN A N 1
ATOM 879 C CA . ASN A 1 107 ? 5.558 1.565 19.850 1.00 55.16 107 ASN A CA 1
ATOM 880 C C . ASN A 1 107 ? 6.592 0.439 20.058 1.00 55.16 107 ASN A C 1
ATOM 882 O O . ASN A 1 107 ? 6.421 -0.630 19.481 1.00 55.16 107 ASN A O 1
ATOM 886 N N . GLU A 1 108 ? 7.638 0.643 20.871 1.00 49.88 108 GLU A N 1
ATOM 887 C CA . GLU A 1 108 ? 8.596 -0.427 21.218 1.00 49.88 108 GLU A CA 1
ATOM 888 C C . GLU A 1 108 ? 7.974 -1.601 21.993 1.00 49.88 108 GLU A C 1
ATOM 890 O O . GLU A 1 108 ? 8.569 -2.676 22.072 1.00 49.88 108 GLU A O 1
ATOM 895 N N . ASP A 1 109 ? 6.733 -1.472 22.463 1.00 45.06 109 ASP A N 1
ATOM 896 C CA . ASP A 1 109 ? 5.992 -2.619 22.968 1.00 45.06 109 ASP A CA 1
ATOM 897 C C . ASP A 1 109 ? 5.455 -3.468 21.799 1.00 45.06 109 ASP A C 1
ATOM 899 O O . ASP A 1 109 ? 4.389 -3.209 21.236 1.00 45.06 109 ASP A O 1
ATOM 903 N N . THR A 1 110 ? 6.189 -4.552 21.519 1.00 45.09 110 THR A N 1
ATOM 904 C CA . THR A 1 110 ? 5.853 -5.774 20.751 1.00 45.09 110 THR A CA 1
ATOM 905 C C . THR A 1 110 ? 6.100 -5.819 19.241 1.00 45.09 110 THR A C 1
ATOM 907 O O . THR A 1 110 ? 5.184 -6.056 18.459 1.00 45.09 110 THR A O 1
ATOM 910 N N . LEU A 1 111 ? 7.377 -5.821 18.856 1.00 42.78 111 LEU A N 1
ATOM 911 C CA . LEU A 1 111 ? 7.921 -6.889 18.001 1.00 42.78 111 LEU A CA 1
ATOM 912 C C . LEU A 1 111 ? 9.339 -7.217 18.491 1.00 42.78 111 LEU A C 1
ATOM 914 O O . LEU A 1 111 ? 10.321 -6.673 17.989 1.00 42.78 111 LEU A O 1
ATOM 918 N N . THR A 1 112 ? 9.463 -8.080 19.503 1.00 34.25 112 THR A N 1
ATOM 919 C CA . THR A 1 112 ? 10.781 -8.605 19.872 1.00 34.25 112 THR A CA 1
ATOM 920 C C . THR A 1 112 ? 11.274 -9.533 18.760 1.00 34.25 112 THR A C 1
ATOM 922 O O . THR A 1 112 ? 10.512 -10.290 18.157 1.00 34.25 112 THR A O 1
ATOM 925 N N . LEU A 1 113 ? 12.581 -9.488 18.491 1.00 40.34 113 LEU A N 1
ATOM 926 C CA . LEU A 1 113 ? 13.300 -10.380 17.568 1.00 40.34 113 LEU A CA 1
ATOM 927 C C . LEU A 1 113 ? 13.012 -11.876 17.848 1.00 40.34 113 LEU A C 1
ATOM 929 O O . LEU A 1 113 ? 13.117 -12.727 16.965 1.00 40.34 113 LEU A O 1
ATOM 933 N N . GLU A 1 114 ? 12.595 -12.184 19.075 1.00 37.84 114 GLU A N 1
ATOM 934 C CA . GLU A 1 114 ? 12.202 -13.503 19.570 1.00 37.84 114 GLU A CA 1
ATOM 935 C C . GLU A 1 114 ? 10.977 -14.084 18.832 1.00 37.84 114 GLU A C 1
ATOM 937 O O . GLU A 1 114 ? 10.906 -15.297 18.615 1.00 37.84 114 GLU A O 1
ATOM 942 N N . ASP A 1 115 ? 10.069 -13.237 18.331 1.00 44.44 115 ASP A N 1
ATOM 943 C CA . ASP A 1 115 ? 8.896 -13.669 17.556 1.00 44.44 115 ASP A CA 1
ATOM 944 C C . ASP A 1 115 ? 9.262 -14.185 16.148 1.00 44.44 115 ASP A C 1
ATOM 946 O O . ASP A 1 115 ? 8.520 -14.976 15.556 1.00 44.44 115 ASP A O 1
ATOM 950 N N . PHE A 1 116 ? 10.425 -13.799 15.606 1.00 44.91 116 PHE A N 1
ATOM 951 C CA . PHE A 1 116 ? 10.917 -14.291 14.311 1.00 44.91 116 PHE A CA 1
ATOM 952 C C . PHE A 1 116 ? 11.643 -15.641 14.419 1.00 44.91 116 PHE A C 1
ATOM 954 O O . PHE A 1 116 ? 11.630 -16.424 13.464 1.00 44.91 116 PHE A O 1
ATOM 961 N N . VAL A 1 117 ? 12.255 -15.947 15.568 1.00 43.31 117 VAL A N 1
ATOM 962 C CA . VAL A 1 117 ? 13.064 -17.167 15.758 1.00 43.31 117 VAL A CA 1
ATOM 963 C C . VAL A 1 117 ? 12.185 -18.392 16.034 1.00 43.31 117 VAL A C 1
ATOM 965 O O . VAL A 1 117 ? 12.470 -19.486 15.539 1.00 43.31 117 VAL A O 1
ATOM 968 N N . ASN A 1 118 ? 11.051 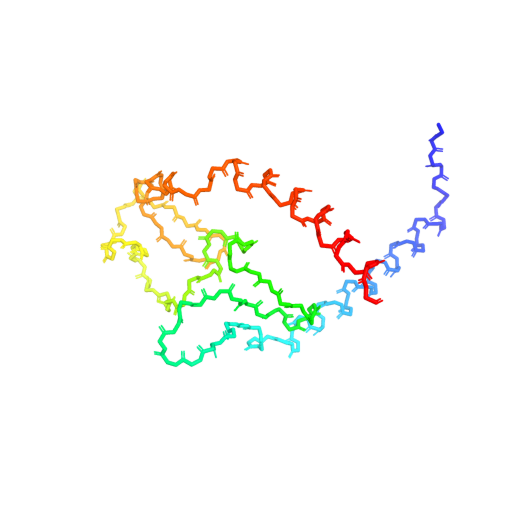-18.217 16.716 1.00 38.50 118 ASN A N 1
ATOM 969 C CA . ASN A 1 118 ? 10.183 -19.334 17.106 1.00 38.50 118 ASN A CA 1
ATOM 970 C C . ASN A 1 118 ? 9.428 -20.003 15.936 1.00 38.50 118 ASN A C 1
ATOM 972 O O . ASN A 1 118 ? 8.999 -21.149 16.061 1.00 38.50 118 ASN A O 1
ATOM 976 N N . ASN A 1 119 ? 9.336 -19.361 14.764 1.00 44.47 119 ASN A N 1
ATOM 977 C CA . ASN A 1 119 ? 8.691 -19.939 13.572 1.00 44.47 119 ASN A CA 1
ATOM 978 C C . ASN A 1 119 ? 9.584 -20.950 12.812 1.00 44.47 119 ASN A C 1
ATOM 980 O O . ASN A 1 119 ? 9.115 -21.680 11.941 1.00 44.47 119 ASN A O 1
ATOM 984 N N . LYS A 1 120 ? 10.885 -21.048 13.131 1.00 40.25 120 LYS A N 1
ATOM 985 C CA . LYS A 1 120 ? 11.730 -22.119 12.564 1.00 40.25 120 LYS A CA 1
ATOM 986 C C . LYS A 1 120 ? 11.574 -23.457 13.290 1.00 40.25 120 LYS A C 1
ATOM 988 O O . LYS A 1 120 ? 11.830 -24.493 12.681 1.00 40.25 120 LYS A O 1
ATOM 993 N N . ASN A 1 121 ? 11.111 -23.454 14.540 1.00 38.69 121 ASN A N 1
ATOM 994 C CA . ASN A 1 121 ? 10.952 -24.683 15.320 1.00 38.69 121 ASN A CA 1
ATOM 995 C C . ASN A 1 121 ? 9.597 -25.368 15.089 1.00 38.69 121 ASN A C 1
ATOM 997 O O . ASN A 1 121 ? 9.528 -26.592 15.143 1.00 38.69 121 ASN A O 1
ATOM 1001 N N . THR A 1 122 ? 8.549 -24.625 14.725 1.00 41.56 122 THR A N 1
ATOM 1002 C CA . THR A 1 122 ? 7.214 -25.190 14.455 1.00 41.56 122 THR A CA 1
ATOM 1003 C C . THR A 1 122 ? 7.123 -25.932 13.120 1.00 41.56 122 THR A C 1
ATOM 1005 O O . THR A 1 122 ? 6.466 -26.968 13.048 1.00 41.56 122 THR A O 1
ATOM 1008 N N . LYS A 1 123 ? 7.857 -25.505 12.079 1.00 43.41 123 LYS A N 1
ATOM 1009 C CA . LYS A 1 123 ? 7.894 -26.241 10.797 1.00 43.41 123 LYS A CA 1
ATOM 1010 C C . LYS A 1 123 ? 8.544 -27.625 10.900 1.00 43.41 123 LYS A C 1
ATOM 1012 O O . LYS A 1 123 ? 8.200 -28.512 10.129 1.00 43.41 123 LYS A O 1
ATOM 1017 N N . LYS A 1 124 ? 9.448 -27.840 11.865 1.00 39.47 124 LYS A N 1
ATOM 1018 C CA . LYS A 1 124 ? 10.146 -29.127 12.038 1.00 39.47 124 LYS A CA 1
ATOM 1019 C C . LYS A 1 124 ? 9.322 -30.166 12.812 1.00 39.47 124 LYS A C 1
ATOM 1021 O O . LYS A 1 124 ? 9.663 -31.349 12.799 1.00 39.47 124 LYS A O 1
ATOM 1026 N N . GLU A 1 125 ? 8.256 -29.740 13.489 1.00 38.88 125 GLU A N 1
ATOM 1027 C CA . GLU A 1 125 ? 7.406 -30.616 14.301 1.00 38.88 125 GLU A CA 1
ATOM 1028 C C . GLU A 1 125 ? 6.148 -31.086 13.547 1.00 38.88 125 GLU A C 1
ATOM 1030 O O . GLU A 1 125 ? 5.675 -32.201 13.777 1.00 38.88 125 GLU A O 1
ATOM 1035 N N . GLU A 1 126 ? 5.664 -30.304 12.575 1.00 42.16 126 GLU A N 1
ATOM 1036 C CA . GLU A 1 126 ? 4.542 -30.700 11.710 1.00 42.16 126 GLU A CA 1
ATOM 1037 C C . GLU A 1 126 ? 4.941 -31.755 10.658 1.00 42.16 126 GLU A C 1
ATOM 1039 O O . GLU A 1 126 ? 4.177 -32.694 10.426 1.00 42.16 126 GLU A O 1
ATOM 1044 N N . GLU A 1 127 ? 6.172 -31.723 10.125 1.00 42.53 127 GLU A N 1
ATOM 1045 C CA . GLU A 1 127 ? 6.671 -32.774 9.214 1.00 42.53 127 GLU A CA 1
ATOM 1046 C C . GLU A 1 127 ? 6.835 -34.146 9.896 1.00 42.53 127 GLU A C 1
ATOM 1048 O O . GLU A 1 127 ? 6.686 -35.183 9.249 1.00 42.53 127 GLU A O 1
ATOM 1053 N N . LYS A 1 128 ? 7.060 -34.195 11.218 1.00 44.62 128 LYS A N 1
ATOM 1054 C CA . LYS A 1 128 ? 7.160 -35.469 11.958 1.00 44.62 128 LYS A CA 1
ATOM 1055 C C . LYS A 1 128 ? 5.809 -36.112 12.276 1.00 44.62 128 LYS A C 1
ATOM 1057 O O . LYS A 1 128 ? 5.770 -37.311 12.552 1.00 44.62 128 LYS A O 1
ATOM 1062 N N . LYS A 1 129 ? 4.703 -35.357 12.249 1.00 45.19 129 LYS A N 1
ATOM 1063 C CA . LYS A 1 129 ? 3.358 -35.892 12.537 1.00 45.19 129 LYS A CA 1
ATOM 1064 C C . LYS A 1 129 ? 2.632 -36.414 11.296 1.00 45.19 129 LYS A C 1
ATOM 1066 O O . LYS A 1 129 ? 1.727 -37.230 11.449 1.00 45.19 129 LYS A O 1
ATOM 1071 N N . LEU A 1 130 ? 3.046 -36.014 10.091 1.00 42.62 130 LEU A N 1
ATOM 1072 C CA . LEU A 1 130 ? 2.427 -36.465 8.839 1.00 42.62 130 LEU A CA 1
ATOM 1073 C C . LEU A 1 130 ? 2.955 -37.826 8.336 1.00 42.62 130 LEU A C 1
ATOM 1075 O O . LEU A 1 130 ? 2.316 -38.445 7.500 1.00 42.62 130 LEU A O 1
ATOM 1079 N N . GLN A 1 131 ? 4.064 -38.340 8.881 1.00 45.53 131 GLN A N 1
ATOM 1080 C CA . GLN A 1 131 ? 4.634 -39.649 8.503 1.00 45.53 131 GLN A CA 1
ATOM 1081 C C . GLN A 1 131 ? 4.208 -40.822 9.414 1.00 45.53 131 GLN A C 1
ATOM 1083 O O . GLN A 1 131 ? 4.765 -41.912 9.316 1.00 45.53 131 GLN A O 1
ATOM 1088 N N . ARG A 1 132 ? 3.255 -40.618 10.338 1.00 46.78 132 ARG A N 1
ATOM 1089 C CA . ARG A 1 132 ? 2.774 -41.660 11.275 1.00 46.78 132 ARG A CA 1
ATOM 1090 C C . ARG A 1 132 ? 1.260 -41.907 11.226 1.00 46.78 132 ARG A C 1
ATOM 1092 O O . ARG A 1 132 ? 0.696 -42.386 12.208 1.00 46.78 132 ARG A O 1
ATOM 1099 N N . LYS A 1 133 ? 0.602 -41.588 10.116 1.00 40.06 133 LYS A N 1
ATOM 1100 C CA . LYS A 1 133 ? -0.774 -42.023 9.852 1.00 40.06 133 LYS A CA 1
ATOM 1101 C C . LYS A 1 133 ? -0.830 -42.856 8.591 1.00 40.06 133 LYS A C 1
ATOM 1103 O O . LYS A 1 133 ? -0.140 -42.462 7.629 1.00 40.06 133 LYS A O 1
#

Radius of gyration: 21.67 Å; chains: 1; bounding box: 51×64×50 Å

Organism: NCBI:txid44941

Sequence (133 aa):
MAILYILPALDLLDKKTSLFLLEYFQDLFYNCGKSGPKLKKKRQKLKVYHLATLEEDMNLRRLPTAYGSSYLLQPNLCDRCKYPFSEENKMVLICDHGYHLTCYNRNEDTLTLEDFVNNKNTKKEEEKKLQRK

Secondary structure (DSSP, 8-state):
------HHHHHHHHHHHHHHHHHHHHHHHHTTTT-EE---TTTSPP-EEEETTTTEEEEGGGS-TTTT--SPP-TTB-TTT-PBPPTTSEEE-TTS-EEEHHHHHTT-SS--THHHHTHHHHHHHHHHHTT--

pLDDT: mean 70.76, std 18.37, range [34.25, 96.62]